Protein AF-A0A1W2BF57-F1 (afdb_monomer_lite)

Structure (mmCIF, N/CA/C/O backbone):
data_AF-A0A1W2BF57-F1
#
_entry.id   AF-A0A1W2BF57-F1
#
loop_
_atom_site.group_PDB
_atom_site.id
_atom_site.type_symbol
_atom_site.label_atom_id
_atom_site.label_alt_id
_atom_site.label_comp_id
_atom_site.label_asym_id
_atom_site.label_entity_id
_atom_site.label_seq_id
_atom_site.pdbx_PDB_ins_code
_atom_site.Cartn_x
_atom_site.Cartn_y
_atom_site.Cartn_z
_atom_site.occupancy
_atom_site.B_iso_or_equiv
_atom_site.auth_seq_id
_atom_site.auth_comp_id
_atom_site.auth_asym_id
_atom_site.auth_atom_id
_atom_site.pdbx_PDB_model_num
ATOM 1 N N . MET A 1 1 ? 32.431 -6.780 -80.949 1.00 38.88 1 MET A N 1
ATOM 2 C CA . MET A 1 1 ? 31.709 -5.832 -80.068 1.00 38.88 1 MET A CA 1
ATOM 3 C C . MET A 1 1 ? 32.052 -6.130 -78.611 1.00 38.88 1 MET A C 1
ATOM 5 O O . MET A 1 1 ? 31.676 -7.183 -78.115 1.00 38.88 1 MET A O 1
ATOM 9 N N . LEU A 1 2 ? 32.810 -5.255 -77.944 1.00 45.06 2 LEU A N 1
ATOM 10 C CA . LEU A 1 2 ? 33.242 -5.431 -76.550 1.00 45.06 2 LEU A CA 1
ATOM 11 C C . LEU A 1 2 ? 32.219 -4.790 -75.596 1.00 45.06 2 LEU A C 1
ATOM 13 O O . LEU A 1 2 ? 31.979 -3.587 -75.644 1.00 45.06 2 LEU A O 1
ATOM 17 N N . LYS A 1 3 ? 31.592 -5.610 -74.745 1.00 51.38 3 LYS A N 1
ATOM 18 C CA . LYS A 1 3 ? 30.556 -5.201 -73.784 1.00 51.38 3 LYS A CA 1
ATOM 19 C C . LYS A 1 3 ? 31.229 -4.629 -72.531 1.00 51.38 3 LYS A C 1
ATOM 21 O O . LYS A 1 3 ? 31.757 -5.378 -71.709 1.00 51.38 3 LYS A O 1
ATOM 26 N N . ASN A 1 4 ? 31.244 -3.304 -72.405 1.00 50.59 4 ASN A N 1
ATOM 27 C CA . ASN A 1 4 ? 31.906 -2.615 -71.300 1.00 50.59 4 ASN A CA 1
ATOM 28 C C . ASN A 1 4 ? 31.093 -2.783 -70.000 1.00 50.59 4 ASN A C 1
ATOM 30 O O . ASN A 1 4 ? 29.998 -2.239 -69.855 1.00 50.59 4 ASN A O 1
ATOM 34 N N . ARG A 1 5 ? 31.599 -3.589 -69.058 1.00 61.19 5 ARG A N 1
ATOM 35 C CA . ARG A 1 5 ? 31.001 -3.781 -67.726 1.00 61.19 5 ARG A CA 1
ATOM 36 C C . ARG A 1 5 ? 31.476 -2.655 -66.811 1.00 61.19 5 ARG A C 1
ATOM 38 O O . ARG A 1 5 ? 32.432 -2.838 -66.063 1.00 61.19 5 ARG A O 1
ATOM 45 N N . ASN A 1 6 ? 30.802 -1.508 -66.861 1.00 56.50 6 ASN A N 1
ATOM 46 C CA . ASN A 1 6 ? 31.016 -0.424 -65.901 1.00 56.50 6 ASN A CA 1
ATOM 47 C C . ASN A 1 6 ? 30.618 -0.892 -64.492 1.00 56.50 6 ASN A C 1
ATOM 49 O O . ASN A 1 6 ? 29.460 -0.801 -64.086 1.00 56.50 6 ASN A O 1
ATOM 53 N N . ARG A 1 7 ? 31.586 -1.408 -63.725 1.00 62.94 7 ARG A N 1
ATOM 54 C CA . ARG A 1 7 ? 31.457 -1.520 -62.270 1.00 62.94 7 ARG A CA 1
ATOM 55 C C . ARG A 1 7 ? 31.534 -0.100 -61.725 1.00 62.94 7 ARG A C 1
ATOM 57 O O . ARG A 1 7 ? 32.612 0.478 -61.668 1.00 62.94 7 ARG A O 1
ATOM 64 N N . SER A 1 8 ? 30.377 0.464 -61.389 1.00 61.66 8 SER A N 1
ATOM 65 C CA . SER A 1 8 ? 30.261 1.757 -60.712 1.00 61.66 8 SER A CA 1
ATOM 66 C C . SER A 1 8 ? 31.171 1.765 -59.480 1.00 61.66 8 SER A C 1
ATOM 68 O O . SER A 1 8 ? 30.910 1.074 -58.492 1.00 61.66 8 SER A O 1
ATOM 70 N N . ILE A 1 9 ? 32.272 2.513 -59.562 1.00 63.62 9 ILE A N 1
ATOM 71 C CA . ILE A 1 9 ? 33.125 2.822 -58.419 1.00 63.62 9 ILE A CA 1
ATOM 72 C C . ILE A 1 9 ? 32.270 3.690 -57.493 1.00 63.62 9 ILE A C 1
ATOM 74 O O . ILE A 1 9 ? 31.929 4.827 -57.816 1.00 63.62 9 ILE A O 1
ATOM 78 N N . LYS A 1 10 ? 31.842 3.117 -56.365 1.00 61.81 10 LYS A N 1
ATOM 79 C CA . LYS A 1 10 ? 31.051 3.819 -55.352 1.00 61.81 10 LYS A CA 1
ATOM 80 C C . LYS A 1 10 ? 31.954 4.862 -54.686 1.00 61.81 10 LYS A C 1
ATOM 82 O O . LYS A 1 10 ? 32.786 4.508 -53.861 1.00 61.81 10 LYS A O 1
ATOM 87 N N . GLY A 1 11 ? 31.814 6.129 -55.078 1.00 65.31 11 GLY A N 1
ATOM 88 C CA . GLY A 1 11 ? 32.524 7.250 -54.450 1.00 65.31 11 GLY A CA 1
ATOM 89 C C . GLY A 1 11 ? 32.121 7.467 -52.986 1.00 65.31 11 GLY A C 1
ATOM 90 O O . GLY A 1 11 ? 31.167 6.862 -52.502 1.00 65.31 11 GLY A O 1
ATOM 91 N N . VAL A 1 12 ? 32.821 8.366 -52.288 1.00 63.31 12 VAL A N 1
ATOM 92 C CA . VAL A 1 12 ? 32.630 8.657 -50.849 1.00 63.31 12 VAL A CA 1
ATOM 93 C C . VAL A 1 12 ? 31.176 9.019 -50.506 1.00 63.31 12 VAL A C 1
ATOM 95 O O . VAL A 1 12 ? 30.660 8.580 -49.485 1.00 63.31 12 VAL A O 1
ATOM 98 N N . GLN A 1 13 ? 30.463 9.707 -51.406 1.00 60.94 13 GLN A N 1
ATOM 99 C CA . GLN A 1 13 ? 29.027 10.009 -51.266 1.00 60.94 13 GLN A CA 1
ATOM 100 C C . GLN A 1 13 ? 28.119 8.762 -51.215 1.00 60.94 13 GLN A C 1
ATOM 102 O O . GLN A 1 13 ? 27.007 8.829 -50.698 1.00 60.94 13 GLN A O 1
ATOM 107 N N . ASN A 1 14 ? 28.579 7.618 -51.731 1.00 58.00 14 ASN A N 1
ATOM 108 C CA . ASN A 1 14 ? 27.867 6.338 -51.696 1.00 58.00 14 ASN A CA 1
ATOM 109 C C . ASN A 1 14 ? 28.257 5.458 -50.495 1.00 58.00 14 ASN A C 1
ATOM 111 O O . ASN A 1 14 ? 27.696 4.366 -50.344 1.00 58.00 14 ASN A O 1
ATOM 115 N N . ILE A 1 15 ? 29.162 5.914 -49.620 1.00 64.62 15 ILE A N 1
ATOM 116 C CA . ILE A 1 15 ? 29.398 5.293 -48.312 1.00 64.62 15 ILE A CA 1
ATOM 117 C C . ILE A 1 15 ? 28.239 5.710 -47.402 1.00 64.62 15 ILE A C 1
ATOM 119 O O . ILE A 1 15 ? 28.320 6.656 -46.625 1.00 64.62 15 ILE A O 1
ATOM 123 N N . LYS A 1 16 ? 27.107 5.012 -47.527 1.00 64.81 16 LYS A N 1
ATOM 124 C CA . LYS A 1 16 ? 25.998 5.150 -46.582 1.00 64.81 16 LYS A CA 1
ATOM 125 C C . LYS A 1 16 ? 26.446 4.537 -45.258 1.00 64.81 16 LYS A C 1
ATOM 127 O O . LYS A 1 16 ? 26.485 3.314 -45.134 1.00 64.81 16 LYS A O 1
ATOM 132 N N . THR A 1 17 ? 26.803 5.363 -44.282 1.00 65.06 17 THR A N 1
ATOM 133 C CA . THR A 1 17 ? 27.018 4.888 -42.915 1.00 65.06 17 THR A CA 1
ATOM 134 C C . THR A 1 17 ? 25.689 4.355 -42.379 1.00 65.06 17 THR A C 1
ATOM 136 O O . THR A 1 17 ? 24.626 4.939 -42.597 1.00 65.06 17 THR A O 1
ATOM 139 N N . HIS A 1 18 ? 25.719 3.226 -41.669 1.00 61.31 18 HIS A N 1
ATOM 140 C CA . HIS A 1 18 ? 24.524 2.653 -41.034 1.00 61.31 18 HIS A CA 1
ATOM 141 C C . HIS A 1 18 ? 23.902 3.574 -39.964 1.00 61.31 18 HIS A C 1
ATOM 143 O O . HIS A 1 18 ? 22.849 3.249 -39.430 1.00 61.31 18 HIS A O 1
ATOM 149 N N . ALA A 1 19 ? 24.502 4.742 -39.711 1.00 59.44 19 ALA A N 1
ATOM 150 C CA . ALA A 1 19 ? 24.128 5.741 -38.716 1.00 59.44 19 ALA A CA 1
ATOM 151 C C . ALA A 1 19 ? 22.651 6.187 -38.742 1.00 59.44 19 ALA A C 1
ATOM 153 O O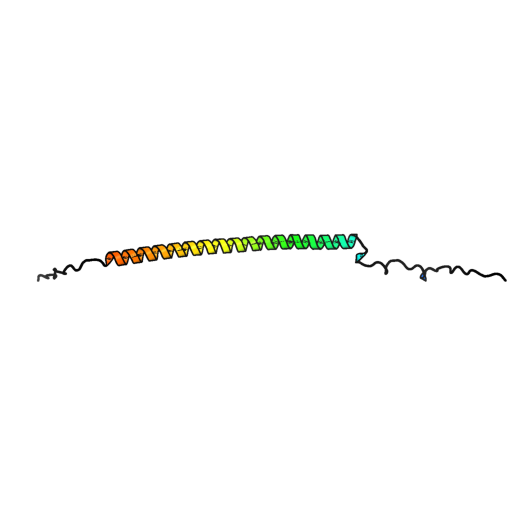 . ALA A 1 19 ? 22.165 6.666 -37.728 1.00 59.44 19 ALA A O 1
ATOM 154 N N . GLY A 1 20 ? 21.927 6.014 -39.856 1.00 58.25 20 GLY A N 1
ATOM 155 C CA . GLY A 1 20 ? 20.498 6.356 -39.962 1.00 58.25 20 GLY A CA 1
ATOM 156 C C . GLY A 1 20 ? 19.544 5.178 -40.193 1.00 58.25 20 GLY A C 1
ATOM 157 O O . GLY A 1 20 ? 18.363 5.404 -40.427 1.00 58.25 20 GLY A O 1
ATOM 158 N N . LYS A 1 21 ? 20.036 3.931 -40.209 1.00 59.12 21 LYS A N 1
ATOM 159 C CA . LYS A 1 21 ? 19.229 2.734 -40.538 1.00 59.12 21 LYS A CA 1
ATOM 160 C C . LYS A 1 21 ? 18.899 1.845 -39.346 1.00 59.12 21 LYS A C 1
ATOM 162 O O . LYS A 1 21 ? 18.187 0.859 -39.523 1.00 59.12 21 LYS A O 1
ATOM 167 N N . VAL A 1 22 ? 19.457 2.129 -38.175 1.00 59.66 22 VAL A N 1
ATOM 168 C CA . VAL A 1 22 ? 19.333 1.225 -37.036 1.00 59.66 22 VAL A CA 1
ATOM 169 C C . VAL A 1 22 ? 18.198 1.707 -36.149 1.00 59.66 22 VAL A C 1
ATOM 171 O O . VAL A 1 22 ? 18.326 2.705 -35.446 1.00 59.66 22 VAL A O 1
ATOM 174 N N . ASP A 1 23 ? 17.078 0.995 -36.235 1.00 65.81 23 ASP A N 1
ATOM 175 C CA . ASP A 1 23 ? 15.921 1.167 -35.364 1.00 65.81 23 ASP A CA 1
ATOM 176 C C . ASP A 1 23 ? 16.370 1.141 -33.889 1.00 65.81 23 ASP A C 1
ATOM 178 O O . ASP A 1 23 ? 17.220 0.338 -33.490 1.00 65.81 23 ASP A O 1
ATOM 182 N N . HIS A 1 24 ? 15.837 2.031 -33.054 1.00 58.16 24 HIS A N 1
ATOM 183 C CA . HIS A 1 24 ? 16.240 2.153 -31.648 1.00 58.16 24 HIS A CA 1
ATOM 184 C C . HIS A 1 24 ? 15.942 0.876 -30.841 1.00 58.16 24 HIS A C 1
ATOM 186 O O . HIS A 1 24 ? 16.588 0.620 -29.825 1.00 58.16 24 HIS A O 1
ATOM 192 N N . VAL A 1 25 ? 15.025 0.035 -31.333 1.00 56.25 25 VAL A N 1
ATOM 193 C CA . VAL A 1 25 ? 14.717 -1.305 -30.802 1.00 56.25 25 VAL A CA 1
ATOM 194 C C . VAL A 1 25 ? 15.831 -2.326 -31.098 1.00 56.25 25 VAL A C 1
ATOM 196 O O . VAL A 1 25 ? 15.955 -3.331 -30.405 1.00 56.25 25 VAL A O 1
ATOM 199 N N . SER A 1 26 ? 16.701 -2.062 -32.078 1.00 60.75 26 SER A N 1
ATOM 200 C CA . SER A 1 26 ? 17.756 -2.981 -32.529 1.00 60.75 26 SER A CA 1
ATOM 201 C C . SER A 1 26 ? 19.047 -2.930 -31.694 1.00 60.75 26 SER A C 1
ATOM 203 O O . SER A 1 26 ? 19.982 -3.672 -31.998 1.00 60.75 26 SER A O 1
ATOM 205 N N . HIS A 1 27 ? 19.127 -2.102 -30.646 1.00 74.81 27 HIS A N 1
ATOM 206 C CA . HIS A 1 27 ? 20.304 -2.033 -29.775 1.00 74.81 27 HIS A CA 1
ATOM 207 C C . HIS A 1 27 ? 20.031 -2.731 -28.433 1.00 74.81 27 HIS A C 1
ATOM 209 O O . HIS A 1 27 ? 19.388 -2.128 -27.569 1.00 74.81 27 HIS A O 1
ATOM 215 N N . PRO A 1 28 ? 20.562 -3.951 -28.197 1.00 84.25 28 PRO A N 1
ATOM 216 C CA . PRO A 1 28 ? 20.382 -4.680 -26.939 1.00 84.25 28 PRO A CA 1
ATOM 217 C C . PRO A 1 28 ? 20.699 -3.835 -25.702 1.00 84.25 28 PRO A C 1
ATOM 219 O O . PRO A 1 28 ? 19.960 -3.865 -24.726 1.00 84.25 28 PRO A O 1
ATOM 222 N N . HIS A 1 29 ? 21.742 -3.002 -25.769 1.00 85.69 29 HIS A N 1
ATOM 223 C CA . HIS A 1 29 ? 22.112 -2.093 -24.683 1.00 85.69 29 HIS A CA 1
ATOM 224 C C . HIS A 1 29 ? 20.993 -1.102 -24.313 1.00 85.69 29 HIS A C 1
ATOM 226 O O . HIS A 1 29 ? 20.754 -0.862 -23.135 1.00 85.69 29 HIS A O 1
ATOM 232 N N . MET A 1 30 ? 20.269 -0.544 -25.289 1.00 86.12 30 MET A N 1
ATOM 233 C CA . MET A 1 30 ? 19.171 0.393 -25.008 1.00 86.12 30 MET A CA 1
ATOM 234 C C . MET A 1 30 ? 17.970 -0.312 -24.378 1.00 86.12 30 MET A C 1
ATOM 236 O O . MET A 1 30 ? 17.334 0.241 -23.481 1.00 86.12 30 MET A O 1
ATOM 240 N N . ALA A 1 31 ? 17.698 -1.553 -24.792 1.00 87.50 31 ALA A N 1
ATOM 241 C CA . ALA A 1 31 ? 16.694 -2.390 -24.148 1.00 87.50 31 ALA A CA 1
ATOM 242 C C . ALA A 1 31 ? 17.071 -2.683 -22.687 1.00 87.50 31 ALA A C 1
ATOM 244 O O . ALA A 1 31 ? 16.244 -2.473 -21.802 1.00 87.50 31 ALA A O 1
ATOM 245 N N . TYR A 1 32 ? 18.326 -3.068 -22.421 1.00 92.19 32 TYR A N 1
ATOM 246 C CA . TYR A 1 32 ? 18.818 -3.274 -21.056 1.00 92.19 32 TYR A CA 1
ATOM 247 C C . TYR A 1 32 ? 18.696 -2.009 -20.204 1.00 92.19 32 TYR A C 1
ATOM 249 O O . TYR A 1 32 ? 18.147 -2.075 -19.111 1.00 92.19 32 TYR A O 1
ATOM 257 N N . MET A 1 33 ? 19.107 -0.846 -20.717 1.00 94.25 33 MET A N 1
ATOM 258 C CA . MET A 1 33 ? 18.964 0.423 -19.993 1.00 94.25 33 MET A CA 1
ATOM 259 C C . MET A 1 33 ? 17.505 0.727 -19.642 1.00 94.25 33 MET A C 1
ATOM 261 O O . MET A 1 33 ? 17.206 1.115 -18.513 1.00 94.25 33 MET A O 1
ATOM 265 N N . ARG A 1 34 ? 16.582 0.510 -20.586 1.00 93.75 34 ARG A N 1
ATOM 266 C CA . ARG A 1 34 ? 15.150 0.712 -20.345 1.00 93.75 34 ARG A CA 1
ATOM 267 C C . ARG A 1 34 ? 14.613 -0.243 -19.280 1.00 93.75 34 ARG A C 1
ATOM 269 O O . ARG A 1 34 ? 13.838 0.190 -18.431 1.00 93.75 34 ARG A O 1
ATOM 276 N N . ILE A 1 35 ? 15.029 -1.509 -19.310 1.00 94.81 35 ILE A N 1
ATOM 277 C CA . ILE A 1 35 ? 14.670 -2.501 -18.288 1.00 94.81 35 ILE A CA 1
ATOM 278 C C . ILE A 1 35 ? 15.177 -2.044 -16.918 1.00 94.81 35 ILE A C 1
ATOM 280 O O . ILE A 1 35 ? 14.377 -1.963 -15.990 1.00 94.81 35 ILE A O 1
ATOM 284 N N . SER A 1 36 ? 16.441 -1.633 -16.806 1.00 97.06 36 SER A N 1
ATOM 285 C CA . SER A 1 36 ? 17.012 -1.140 -15.547 1.00 97.06 36 SER A CA 1
ATOM 286 C C . SER A 1 36 ? 16.232 0.052 -14.983 1.00 97.06 36 SER A C 1
ATOM 288 O O . SER A 1 36 ? 15.927 0.089 -13.792 1.00 97.06 36 SER A O 1
ATOM 290 N N . CYS A 1 37 ? 15.835 1.013 -15.827 1.00 97.12 37 CYS A N 1
ATOM 291 C CA . CYS A 1 37 ? 14.999 2.135 -15.389 1.00 97.12 37 CYS A CA 1
ATOM 292 C C . CYS A 1 37 ? 13.639 1.669 -14.840 1.00 97.12 37 CYS A C 1
ATOM 294 O O . CYS A 1 37 ? 13.202 2.155 -13.794 1.00 97.12 37 CYS A O 1
ATOM 296 N N . LEU A 1 38 ? 12.985 0.714 -15.509 1.00 97.94 38 LEU A N 1
ATOM 297 C CA . LEU A 1 38 ? 11.711 0.147 -15.054 1.00 97.94 38 LEU A CA 1
ATOM 298 C C . LEU A 1 38 ? 11.865 -0.626 -13.737 1.00 97.94 38 LEU A C 1
ATOM 300 O O . LEU A 1 38 ? 11.005 -0.535 -12.860 1.00 97.94 38 LEU A O 1
ATOM 304 N N . GLU A 1 39 ? 12.961 -1.360 -13.565 1.00 98.19 39 GLU A N 1
ATOM 305 C CA . GLU A 1 39 ? 13.264 -2.073 -12.323 1.00 98.19 39 GLU A CA 1
ATOM 306 C C . GLU A 1 39 ? 13.467 -1.110 -11.150 1.00 98.19 39 GLU A C 1
ATOM 308 O O . GLU A 1 39 ? 12.900 -1.315 -10.071 1.00 98.19 39 GLU A O 1
ATOM 313 N N . MET A 1 40 ? 14.202 -0.017 -11.367 1.00 98.06 40 MET A N 1
ATOM 314 C CA . MET A 1 40 ? 14.385 1.036 -10.367 1.00 98.06 40 MET A CA 1
ATOM 315 C C . MET A 1 40 ? 13.059 1.705 -9.996 1.00 98.06 40 MET A C 1
ATOM 317 O O . MET A 1 40 ? 12.772 1.919 -8.813 1.00 98.06 40 MET A O 1
ATOM 321 N N . GLU A 1 41 ? 12.220 2.011 -10.988 1.00 98.19 41 GLU A N 1
ATOM 322 C CA . GLU A 1 41 ? 10.899 2.579 -10.738 1.00 98.19 41 GLU A CA 1
ATOM 323 C C . GLU A 1 41 ? 10.021 1.618 -9.930 1.00 98.19 41 GLU A C 1
ATOM 325 O O . GLU A 1 41 ? 9.416 2.025 -8.932 1.00 98.19 41 GLU A O 1
ATOM 330 N N . LYS A 1 42 ? 10.000 0.333 -10.298 1.00 98.19 42 LYS A N 1
ATOM 331 C CA . LYS A 1 42 ? 9.288 -0.713 -9.558 1.00 98.19 42 LYS A CA 1
ATOM 332 C C . LYS A 1 42 ? 9.763 -0.789 -8.107 1.00 98.19 42 LYS A C 1
ATOM 334 O O . LYS A 1 42 ? 8.935 -0.841 -7.198 1.00 98.19 42 LYS A O 1
ATOM 339 N N . ALA A 1 43 ? 11.074 -0.763 -7.868 1.00 98.12 43 ALA A N 1
ATOM 340 C CA . ALA A 1 43 ? 11.640 -0.779 -6.520 1.00 98.12 43 ALA A CA 1
ATOM 341 C C . ALA A 1 43 ? 11.182 0.435 -5.693 1.00 98.12 43 ALA A C 1
ATOM 343 O O . ALA A 1 43 ? 10.726 0.278 -4.555 1.00 98.12 43 ALA A O 1
ATOM 344 N N . ARG A 1 44 ? 11.212 1.639 -6.280 1.00 98.25 44 ARG A N 1
ATOM 345 C CA . ARG A 1 44 ? 10.699 2.859 -5.638 1.00 98.25 44 ARG A CA 1
ATOM 346 C C . ARG A 1 44 ? 9.212 2.735 -5.302 1.00 98.25 44 ARG A C 1
ATOM 348 O O . ARG A 1 44 ? 8.814 3.012 -4.170 1.00 98.25 44 ARG A O 1
ATOM 355 N N . LYS A 1 45 ? 8.396 2.266 -6.249 1.00 98.12 45 LYS A N 1
ATOM 356 C CA . LYS A 1 45 ? 6.953 2.076 -6.046 1.00 98.12 45 LYS A CA 1
ATOM 357 C C . LYS A 1 45 ? 6.634 1.035 -4.981 1.00 98.12 45 LYS A C 1
ATOM 359 O O . LYS A 1 45 ? 5.724 1.249 -4.185 1.00 98.12 45 LYS A O 1
ATOM 364 N N . ASN A 1 46 ? 7.415 -0.035 -4.884 1.00 98.19 46 ASN A N 1
ATOM 365 C CA . ASN A 1 46 ? 7.270 -1.014 -3.808 1.00 98.19 46 ASN A CA 1
ATOM 366 C C . ASN A 1 46 ? 7.569 -0.415 -2.428 1.00 98.19 46 ASN A C 1
ATOM 368 O O . ASN A 1 46 ? 6.860 -0.712 -1.465 1.00 98.19 46 ASN A O 1
ATOM 372 N N . LYS A 1 47 ? 8.569 0.468 -2.323 1.00 97.44 47 LYS A N 1
ATOM 373 C CA . LYS A 1 47 ? 8.863 1.182 -1.072 1.00 97.44 47 LYS A CA 1
ATOM 374 C C . LYS A 1 47 ? 7.710 2.103 -0.664 1.00 97.44 47 LYS A C 1
ATOM 376 O O . LYS A 1 47 ? 7.285 2.074 0.490 1.00 97.44 47 LYS A O 1
ATOM 381 N N . GLU A 1 48 ? 7.167 2.870 -1.610 1.00 97.56 48 GLU A N 1
ATOM 382 C CA . GLU A 1 48 ? 5.978 3.710 -1.394 1.00 97.56 48 GLU A CA 1
ATOM 383 C C . GLU A 1 48 ? 4.772 2.865 -0.949 1.00 97.56 48 GLU A C 1
ATOM 385 O O . GLU A 1 48 ? 4.124 3.192 0.049 1.00 97.56 48 GLU A O 1
ATOM 390 N N . LYS A 1 49 ? 4.525 1.735 -1.631 1.00 98.12 49 LYS A N 1
ATOM 391 C CA . LYS A 1 49 ? 3.467 0.775 -1.288 1.00 98.12 49 LYS A CA 1
ATOM 392 C C . LYS A 1 49 ? 3.625 0.239 0.131 1.00 98.12 49 LYS A C 1
ATOM 394 O O . LYS A 1 49 ? 2.645 0.211 0.863 1.00 98.12 49 LYS A O 1
ATOM 399 N N . SER A 1 50 ? 4.830 -0.156 0.543 1.00 97.69 50 SER A N 1
ATOM 400 C CA . SER A 1 50 ? 5.075 -0.645 1.907 1.00 97.69 50 SER A CA 1
ATOM 401 C C . SER A 1 50 ? 4.731 0.413 2.960 1.00 97.69 50 SER A C 1
ATOM 403 O O . SER A 1 50 ? 4.073 0.106 3.952 1.00 97.69 50 SER A O 1
ATOM 405 N N . GLY A 1 51 ? 5.106 1.675 2.728 1.00 96.50 51 GLY A N 1
ATOM 406 C CA . GLY A 1 51 ? 4.734 2.776 3.619 1.00 96.50 51 GLY A CA 1
ATOM 407 C C . GLY A 1 51 ? 3.222 3.019 3.672 1.00 96.50 51 GLY A C 1
ATOM 408 O O . GLY A 1 51 ? 2.678 3.263 4.746 1.00 96.50 51 GLY A O 1
ATOM 409 N N . ALA A 1 52 ? 2.535 2.927 2.531 1.00 98.12 52 ALA A N 1
ATOM 410 C CA . ALA A 1 52 ? 1.079 3.025 2.475 1.00 98.12 52 ALA A CA 1
ATOM 411 C C . ALA A 1 52 ? 0.391 1.860 3.200 1.00 98.12 52 ALA A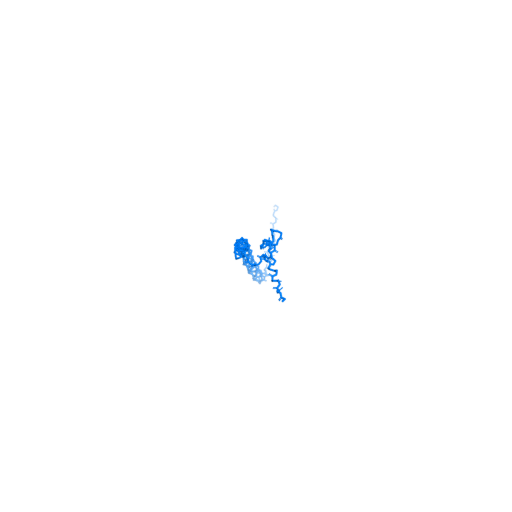 C 1
ATOM 413 O O . ALA A 1 52 ? -0.536 2.100 3.968 1.00 98.12 52 ALA A O 1
ATOM 414 N N . GLN A 1 53 ? 0.886 0.633 3.023 1.00 98.44 53 GLN A N 1
ATOM 415 C CA . GLN A 1 53 ? 0.351 -0.551 3.688 1.00 98.44 53 GLN A CA 1
ATOM 416 C C . GLN A 1 53 ? 0.438 -0.418 5.209 1.00 98.44 53 GLN A C 1
ATOM 418 O O . GLN A 1 53 ? -0.567 -0.595 5.881 1.00 98.44 53 GLN A O 1
ATOM 423 N N . LYS A 1 54 ? 1.581 0.034 5.743 1.00 98.19 54 LYS A N 1
ATOM 424 C CA . LYS A 1 54 ? 1.722 0.297 7.185 1.00 98.19 54 LYS A CA 1
ATOM 425 C C . LYS A 1 54 ? 0.659 1.264 7.711 1.00 98.19 54 LYS A C 1
ATOM 427 O O . LYS A 1 54 ? 0.125 1.054 8.792 1.00 98.19 54 LYS A O 1
ATOM 432 N N . ARG A 1 55 ? 0.335 2.320 6.954 1.00 98.06 55 ARG A N 1
ATOM 433 C CA . ARG A 1 55 ? -0.726 3.264 7.343 1.00 98.06 55 ARG A CA 1
ATOM 434 C C . ARG A 1 55 ? -2.106 2.612 7.328 1.00 98.06 55 ARG A C 1
ATOM 436 O O . ARG A 1 55 ? -2.887 2.863 8.237 1.00 98.06 55 ARG A O 1
ATOM 443 N N . ILE A 1 56 ? -2.394 1.781 6.328 1.00 98.50 56 ILE A N 1
ATOM 444 C CA . ILE A 1 56 ? -3.643 1.009 6.263 1.00 98.50 56 ILE A CA 1
ATOM 445 C C . ILE A 1 56 ? -3.749 0.082 7.478 1.00 98.50 56 ILE A C 1
ATOM 447 O O . ILE A 1 56 ? -4.784 0.060 8.135 1.00 98.50 56 ILE A O 1
ATOM 451 N N . ASP A 1 57 ? -2.669 -0.616 7.825 1.00 98.56 57 ASP A N 1
ATOM 452 C CA . ASP A 1 57 ? -2.645 -1.532 8.965 1.00 98.56 57 ASP A CA 1
ATOM 453 C C . ASP A 1 57 ? -2.896 -0.784 10.287 1.00 98.56 57 ASP A C 1
ATOM 455 O O . ASP A 1 57 ? -3.694 -1.233 11.108 1.00 98.56 57 ASP A O 1
ATOM 459 N N . MET A 1 58 ? -2.299 0.402 10.466 1.00 98.44 58 MET A N 1
ATOM 460 C CA . MET A 1 58 ? -2.571 1.271 11.621 1.00 98.44 58 MET A CA 1
ATOM 461 C C . MET A 1 58 ? -4.037 1.720 11.689 1.00 98.44 58 MET A C 1
ATOM 463 O O . MET A 1 58 ? -4.628 1.727 12.768 1.00 98.44 58 MET A O 1
ATOM 467 N N . ILE A 1 59 ? -4.633 2.092 10.551 1.00 98.44 59 ILE A N 1
ATOM 468 C CA . ILE A 1 59 ? -6.049 2.480 10.485 1.00 98.44 59 ILE A CA 1
ATOM 469 C C . ILE A 1 59 ? -6.934 1.296 10.881 1.00 98.44 59 ILE A C 1
ATOM 471 O O . ILE A 1 59 ? -7.820 1.451 11.718 1.00 98.44 59 ILE A O 1
ATOM 475 N N . ASN A 1 60 ? -6.668 0.111 10.334 1.00 98.56 60 ASN A N 1
ATOM 476 C CA . ASN A 1 60 ? -7.423 -1.099 10.648 1.00 98.56 60 ASN A CA 1
ATOM 477 C C . ASN A 1 60 ? -7.332 -1.450 12.136 1.00 98.56 60 ASN A C 1
ATOM 479 O O . ASN A 1 60 ? -8.351 -1.735 12.762 1.00 98.56 60 ASN A O 1
ATOM 483 N N . GLN A 1 61 ? -6.133 -1.362 12.716 1.00 98.62 61 GLN A N 1
ATOM 484 C CA . GLN A 1 61 ? -5.923 -1.567 14.146 1.00 98.62 61 GLN A CA 1
ATOM 485 C C . GLN A 1 61 ? -6.771 -0.594 14.978 1.00 98.62 61 GLN A C 1
ATOM 487 O O . GLN A 1 61 ? -7.491 -1.023 15.882 1.00 98.62 61 GLN A O 1
ATOM 492 N N . ARG A 1 62 ? -6.764 0.702 14.632 1.00 98.38 62 ARG A N 1
ATOM 493 C CA . ARG A 1 62 ? -7.572 1.701 15.343 1.00 98.38 62 ARG A CA 1
ATOM 494 C C . ARG A 1 62 ? -9.072 1.435 15.204 1.00 98.38 62 ARG A C 1
ATOM 496 O O . ARG A 1 62 ? -9.803 1.602 16.173 1.00 98.38 62 ARG A O 1
ATOM 503 N N . LEU A 1 63 ? -9.542 0.999 14.036 1.00 98.62 63 LEU A N 1
ATOM 504 C CA . LEU A 1 63 ? -10.948 0.630 13.840 1.00 98.62 63 LEU A CA 1
ATOM 505 C C . LEU A 1 63 ? -11.353 -0.557 14.723 1.00 98.62 63 LEU A C 1
ATOM 507 O O . LEU A 1 63 ? -12.419 -0.528 15.334 1.00 98.62 63 LEU A O 1
ATOM 511 N N . MET A 1 64 ? -10.493 -1.570 14.855 1.00 98.50 64 MET A N 1
ATOM 512 C CA . MET A 1 64 ? -10.748 -2.697 15.759 1.00 98.50 64 MET A CA 1
ATOM 513 C C . MET A 1 64 ? -10.818 -2.262 17.226 1.00 98.50 64 MET A C 1
ATOM 515 O O . MET A 1 64 ? -11.647 -2.768 17.980 1.00 98.50 64 MET A O 1
ATOM 519 N N . GLU A 1 65 ? -9.953 -1.338 17.644 1.00 98.50 65 GLU A N 1
ATOM 520 C CA . GLU A 1 65 ? -9.990 -0.757 18.990 1.00 98.50 65 GLU A CA 1
ATOM 521 C C . GLU A 1 65 ? -11.287 0.016 19.232 1.00 98.50 65 GLU A C 1
ATOM 523 O O . GLU A 1 65 ? -11.937 -0.212 20.248 1.00 98.50 65 GLU A O 1
ATOM 528 N N . ILE A 1 66 ? -11.718 0.838 18.270 1.00 98.25 66 ILE A N 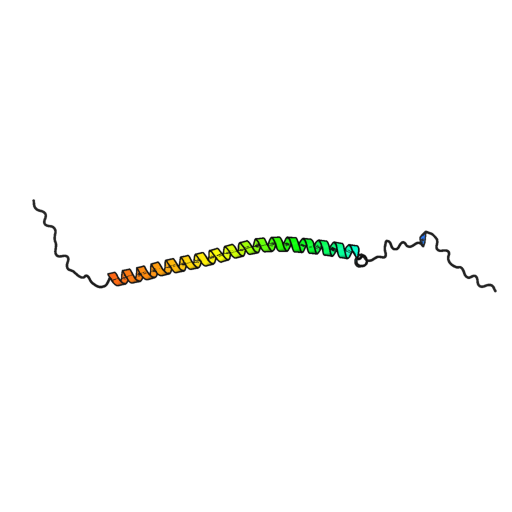1
ATOM 529 C CA . ILE A 1 66 ? -12.992 1.568 18.337 1.00 98.25 66 ILE A CA 1
ATOM 530 C C . ILE A 1 66 ? -14.168 0.605 18.518 1.00 98.25 66 ILE A C 1
ATOM 532 O O .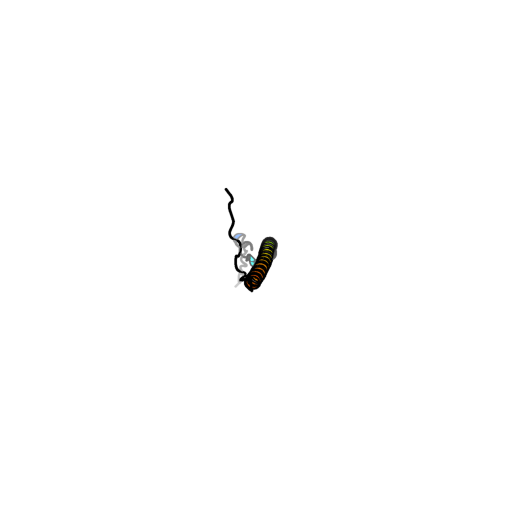 ILE A 1 66 ? -15.025 0.841 19.367 1.00 98.25 66 ILE A O 1
ATOM 536 N N . GLU A 1 67 ? -14.229 -0.490 17.760 1.00 98.31 67 GLU A N 1
ATOM 537 C CA . GLU A 1 67 ? -15.326 -1.453 17.909 1.00 98.31 67 GLU A CA 1
ATOM 538 C C . GLU A 1 67 ? -15.292 -2.173 19.266 1.00 98.31 67 GLU A C 1
ATOM 540 O O . GLU A 1 67 ? -16.343 -2.407 19.865 1.00 98.31 67 GLU A O 1
ATOM 545 N N . LYS A 1 68 ? -14.103 -2.456 19.816 1.00 98.12 68 LYS A N 1
ATOM 546 C CA . LYS A 1 68 ? -13.973 -2.985 21.185 1.00 98.12 68 LYS A CA 1
ATOM 547 C C . LYS A 1 68 ? -14.450 -1.979 22.232 1.00 98.12 68 LYS A C 1
ATOM 549 O O . LYS A 1 68 ? -15.191 -2.363 23.135 1.00 98.12 68 LYS A O 1
ATOM 554 N N . GLU A 1 69 ? -14.048 -0.715 22.111 1.00 97.88 69 GLU A N 1
ATOM 555 C CA . GLU A 1 69 ? -14.489 0.377 22.987 1.00 97.88 69 GLU A CA 1
ATOM 556 C C . GLU A 1 69 ? -16.016 0.529 22.936 1.00 97.88 69 GLU A C 1
ATOM 558 O O . GLU A 1 69 ? -16.671 0.551 23.978 1.00 97.88 69 GLU A O 1
ATOM 563 N N . LYS A 1 70 ? -16.609 0.531 21.735 1.00 97.44 70 LYS A N 1
ATOM 564 C CA . LYS A 1 70 ? -18.067 0.589 21.549 1.00 97.44 70 LYS A CA 1
ATOM 565 C C . LYS A 1 70 ? -18.777 -0.587 22.210 1.00 97.44 70 LYS A C 1
ATOM 567 O O . LYS A 1 70 ? -19.727 -0.371 22.957 1.00 97.44 70 LYS A O 1
ATOM 572 N N . ALA A 1 71 ? -18.309 -1.814 21.986 1.00 96.00 71 ALA A N 1
ATOM 573 C CA . ALA A 1 71 ? -18.890 -3.004 22.604 1.00 96.00 71 ALA A CA 1
ATOM 574 C C . ALA A 1 71 ? -18.767 -2.980 24.138 1.00 96.00 71 ALA A C 1
ATOM 576 O O . ALA A 1 71 ? -19.657 -3.448 24.849 1.00 96.00 71 ALA A O 1
ATOM 577 N N . HIS A 1 72 ? -17.673 -2.428 24.668 1.00 96.25 72 HIS A N 1
ATOM 578 C CA . HIS A 1 72 ? -17.499 -2.237 26.103 1.00 96.25 72 HIS A CA 1
ATOM 579 C C . HIS A 1 72 ? -18.513 -1.236 26.674 1.00 96.25 72 HIS A C 1
ATOM 581 O O . HIS A 1 72 ? -19.193 -1.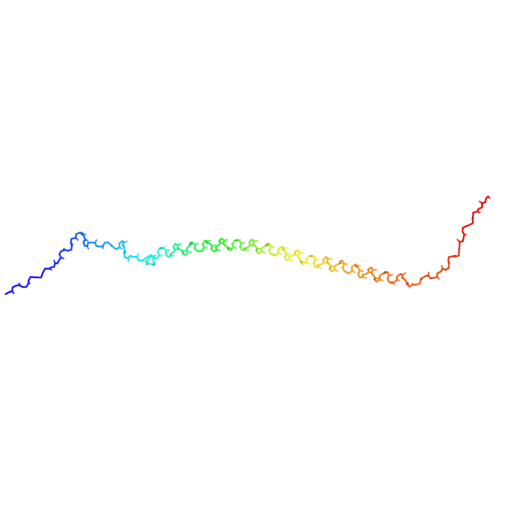561 27.645 1.00 96.25 72 HIS A O 1
ATOM 587 N N . ILE A 1 73 ? -18.678 -0.076 26.032 1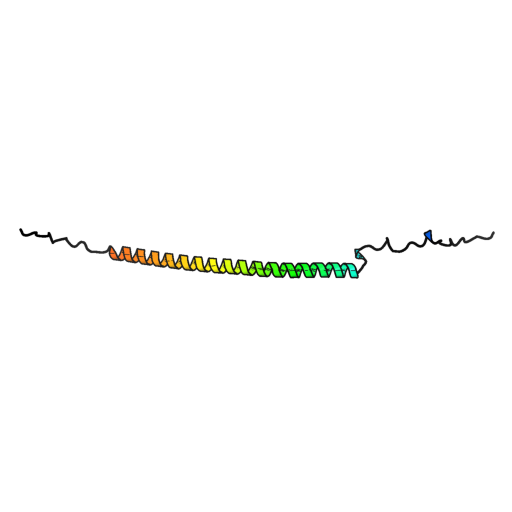.00 95.62 73 ILE A N 1
ATOM 588 C CA . ILE A 1 73 ? -19.657 0.946 26.433 1.00 95.62 73 ILE A CA 1
ATOM 589 C C . ILE A 1 73 ? -21.085 0.393 26.364 1.00 95.62 73 ILE A C 1
ATOM 591 O O . ILE A 1 73 ? -21.861 0.584 27.295 1.00 95.62 73 ILE A O 1
ATOM 595 N N . GLN A 1 74 ? -21.429 -0.333 25.296 1.00 94.00 74 GLN A N 1
ATOM 596 C CA . GLN A 1 74 ? -22.746 -0.960 25.148 1.00 94.00 74 GLN A CA 1
ATOM 597 C C . GLN A 1 74 ? -23.030 -1.983 26.249 1.00 94.00 74 GLN A C 1
ATOM 599 O O . GLN A 1 74 ? -24.149 -2.029 26.750 1.00 94.00 74 GLN A O 1
ATOM 604 N N . ARG A 1 75 ? -22.026 -2.772 26.655 1.00 93.25 75 ARG A N 1
ATOM 605 C CA . ARG A 1 75 ? -22.168 -3.710 27.774 1.00 93.25 75 ARG A CA 1
ATOM 606 C C . ARG A 1 75 ? -22.436 -2.972 29.081 1.00 93.25 75 ARG A C 1
ATOM 608 O O . ARG A 1 75 ? -23.405 -3.297 29.746 1.00 93.25 75 ARG A O 1
ATOM 615 N N . ILE A 1 76 ? -21.637 -1.950 29.398 1.00 92.56 76 ILE A N 1
ATOM 616 C CA . ILE A 1 76 ? -21.844 -1.138 30.607 1.00 92.56 76 ILE A CA 1
ATOM 617 C C . ILE A 1 76 ? -23.251 -0.541 30.614 1.00 92.56 76 ILE A C 1
ATOM 619 O O . ILE A 1 76 ? -23.918 -0.591 31.642 1.00 92.56 76 ILE A O 1
ATOM 623 N N . LEU A 1 77 ? -23.708 -0.001 29.479 1.00 90.81 77 LEU A N 1
ATOM 624 C CA . LEU A 1 77 ? -25.040 0.587 29.357 1.00 90.81 77 LEU A CA 1
ATOM 625 C C . LEU A 1 77 ? -26.152 -0.458 29.550 1.00 90.81 77 LEU A C 1
ATOM 627 O O . LEU A 1 77 ? -27.122 -0.193 30.253 1.00 90.81 77 LEU A O 1
ATOM 631 N N . GLY A 1 78 ? -25.994 -1.649 28.965 1.00 85.50 78 GLY A N 1
ATOM 632 C CA . GLY A 1 78 ? -26.897 -2.781 29.179 1.00 85.50 78 GLY A CA 1
ATOM 633 C C . GLY A 1 78 ? -26.954 -3.196 30.651 1.00 85.50 78 GLY A C 1
ATOM 634 O O . GLY A 1 78 ? -28.037 -3.274 31.227 1.00 85.50 78 GLY A O 1
ATOM 635 N N . ASP A 1 79 ? -25.799 -3.356 31.293 1.00 76.12 79 ASP A N 1
ATOM 636 C CA . ASP A 1 79 ? -25.700 -3.725 32.708 1.00 76.12 79 ASP A CA 1
ATOM 637 C C . ASP A 1 79 ? -26.310 -2.645 33.621 1.00 76.12 79 ASP A C 1
ATOM 639 O O . ASP A 1 79 ? -26.997 -2.966 34.591 1.00 76.12 79 ASP A O 1
ATOM 643 N N . THR A 1 80 ? -26.134 -1.356 33.295 1.00 73.19 80 THR A N 1
ATOM 644 C CA . THR A 1 80 ? -26.785 -0.260 34.039 1.00 73.19 80 THR A CA 1
ATOM 645 C C . THR A 1 80 ? -28.290 -0.218 33.815 1.00 73.19 80 THR A C 1
ATOM 647 O O . THR A 1 80 ? -29.016 0.040 34.772 1.00 73.19 80 THR A O 1
ATOM 650 N N . SER A 1 81 ? -28.782 -0.507 32.606 1.00 69.56 81 SER A N 1
ATOM 651 C CA . SER A 1 81 ? -30.227 -0.614 32.362 1.00 69.56 81 SER A CA 1
ATOM 652 C C . SER A 1 81 ? -30.861 -1.764 33.152 1.00 69.56 81 SER A C 1
ATOM 654 O O . SER A 1 81 ? -31.882 -1.556 33.802 1.00 69.56 81 SER A O 1
ATOM 656 N N . ILE A 1 82 ? -30.197 -2.924 33.225 1.00 61.69 82 ILE A N 1
ATOM 657 C CA . ILE A 1 82 ? -30.652 -4.070 34.029 1.00 61.69 82 ILE A CA 1
ATOM 658 C C . ILE A 1 82 ? -30.624 -3.729 35.527 1.00 61.69 82 ILE A C 1
ATOM 660 O O . ILE A 1 82 ? -31.561 -4.057 36.256 1.00 61.69 82 ILE A O 1
ATOM 664 N N . ALA A 1 83 ? -29.587 -3.031 36.003 1.00 58.97 83 ALA A N 1
ATOM 665 C CA . ALA A 1 83 ? -29.492 -2.607 37.400 1.00 58.97 83 ALA A CA 1
ATOM 666 C C . ALA A 1 83 ? -30.588 -1.591 37.788 1.00 58.97 83 ALA A C 1
ATOM 668 O O . ALA A 1 83 ? -31.126 -1.675 38.890 1.00 58.97 83 ALA A O 1
ATOM 669 N N . LEU A 1 84 ? -30.956 -0.677 36.881 1.00 58.09 84 LEU A N 1
ATOM 670 C CA . LEU A 1 84 ? -32.043 0.295 37.071 1.00 58.09 84 LEU A CA 1
ATOM 671 C C . LEU A 1 84 ? -33.436 -0.352 37.056 1.00 58.09 84 LEU A C 1
ATOM 673 O O . LEU A 1 84 ? -34.323 0.083 37.788 1.00 58.09 84 LEU A O 1
ATOM 677 N N . GLU A 1 85 ? -33.651 -1.396 36.257 1.00 56.97 85 GLU A N 1
ATOM 678 C CA . GLU A 1 85 ? -34.904 -2.164 36.279 1.00 56.97 85 GLU A CA 1
ATOM 679 C C . GLU A 1 85 ? -35.015 -3.026 37.547 1.00 56.97 85 GLU A C 1
ATOM 681 O O . GLU A 1 85 ? -36.086 -3.123 38.143 1.00 56.97 85 GLU A O 1
ATOM 686 N N . SER A 1 86 ? -33.888 -3.556 38.033 1.00 55.25 86 SER A N 1
ATOM 687 C CA . SER A 1 86 ? -33.817 -4.344 39.274 1.00 55.25 86 SER A CA 1
ATOM 688 C C . SER A 1 86 ? -34.040 -3.512 40.543 1.00 55.25 86 SER A C 1
ATOM 690 O O . SER A 1 86 ? -34.423 -4.067 41.568 1.00 55.25 86 SER A O 1
ATOM 692 N N . SER A 1 87 ? -33.813 -2.192 40.501 1.00 54.34 87 SER A N 1
ATOM 693 C CA . SER A 1 87 ? -34.041 -1.287 41.637 1.00 54.34 87 SER A CA 1
ATOM 694 C C . SER A 1 87 ? -35.437 -0.654 41.666 1.00 54.34 87 SER A C 1
ATOM 696 O O . SER A 1 87 ? -35.722 0.114 42.580 1.00 54.34 87 SER A O 1
ATOM 698 N N . ASN A 1 88 ? -36.294 -0.926 40.673 1.00 54.44 88 ASN A N 1
ATOM 699 C CA . ASN A 1 88 ? -37.685 -0.448 40.641 1.00 54.44 88 ASN A CA 1
ATOM 700 C C . ASN A 1 88 ? -38.702 -1.502 41.116 1.00 54.44 88 ASN A C 1
ATOM 702 O O . ASN A 1 88 ? -39.903 -1.236 41.104 1.00 54.44 88 ASN A O 1
ATOM 706 N N . VAL A 1 89 ? -38.242 -2.679 41.554 1.00 55.53 89 VAL A N 1
ATOM 707 C CA . VAL A 1 89 ? -39.096 -3.673 42.211 1.00 55.53 89 VAL A CA 1
ATOM 708 C C . VAL A 1 89 ? -39.013 -3.454 43.725 1.00 55.53 89 VAL A C 1
ATOM 710 O O . VAL A 1 89 ? -38.021 -3.794 44.361 1.00 55.53 89 VAL A O 1
ATOM 713 N N . ASP A 1 90 ? -40.084 -2.859 44.247 1.00 56.44 90 ASP A N 1
ATOM 714 C CA . ASP A 1 90 ? -40.498 -2.758 45.651 1.00 56.44 90 ASP A CA 1
ATOM 715 C C . ASP A 1 90 ? -39.698 -1.856 46.612 1.00 56.44 90 ASP A C 1
ATOM 717 O O . ASP A 1 90 ? -38.749 -2.271 47.273 1.00 56.44 90 ASP A O 1
ATOM 721 N N . HIS A 1 91 ? -40.228 -0.642 46.829 1.00 51.69 91 HIS A N 1
ATOM 722 C CA . HIS A 1 91 ? -40.508 -0.168 48.191 1.00 51.69 91 HIS A CA 1
ATOM 723 C C . HIS A 1 91 ? -41.593 0.926 48.199 1.00 51.69 91 HIS A C 1
ATOM 725 O O . HIS A 1 91 ? -41.320 2.120 48.315 1.00 51.69 91 HIS A O 1
ATOM 731 N N . ASP A 1 92 ? -42.856 0.502 48.125 1.00 55.97 92 ASP A N 1
ATOM 732 C CA . ASP A 1 92 ? -43.974 1.292 48.646 1.00 55.97 92 ASP A CA 1
ATOM 733 C C . ASP A 1 92 ? -43.969 1.131 50.177 1.00 55.97 92 ASP A C 1
ATOM 735 O O . ASP A 1 92 ? -44.607 0.247 50.745 1.00 55.97 92 ASP A O 1
ATOM 739 N N . SER A 1 93 ? -43.127 1.903 50.868 1.00 59.72 93 SER A N 1
ATOM 740 C CA . SER A 1 93 ? -43.151 1.985 52.332 1.00 59.72 93 SER A CA 1
ATOM 741 C C . SER A 1 93 ? -43.460 3.410 52.759 1.00 59.72 93 SER A C 1
ATOM 743 O O . SER A 1 93 ? -42.609 4.296 52.682 1.00 59.72 93 SER A O 1
ATOM 745 N N . GLU A 1 94 ? -44.707 3.581 53.202 1.00 60.72 94 GLU A N 1
ATOM 746 C CA . GLU A 1 94 ? -45.283 4.737 53.886 1.00 60.72 94 GLU A CA 1
ATOM 747 C C . GLU A 1 94 ? -44.243 5.623 54.594 1.00 60.72 94 GLU A C 1
ATOM 749 O O . GLU A 1 94 ? -43.606 5.218 55.571 1.00 60.72 94 GLU A O 1
ATOM 754 N N . ILE A 1 95 ? -44.146 6.887 54.178 1.00 58.75 95 ILE A N 1
ATOM 755 C CA . ILE A 1 95 ? -43.397 7.919 54.903 1.00 58.75 95 ILE A CA 1
ATOM 756 C C . ILE A 1 95 ? -44.176 8.270 56.185 1.00 58.75 95 ILE A C 1
ATOM 758 O O . ILE A 1 95 ? -44.934 9.238 56.242 1.00 58.75 95 ILE A O 1
ATOM 762 N N . LYS A 1 96 ? -44.013 7.471 57.245 1.00 61.59 96 LYS A N 1
ATOM 763 C CA . LYS A 1 96 ? -44.474 7.790 58.606 1.00 61.59 96 LYS A CA 1
ATOM 764 C C . LYS A 1 96 ? -43.345 8.459 59.385 1.00 61.59 96 LYS A C 1
ATOM 766 O O . LYS A 1 96 ? -42.553 7.794 60.043 1.00 61.59 96 LYS A O 1
ATOM 771 N N . GLY A 1 97 ? -43.282 9.789 59.344 1.00 59.72 97 GLY A N 1
ATOM 772 C CA . GLY A 1 97 ? -42.311 10.527 60.155 1.00 59.72 97 GLY A CA 1
ATOM 773 C C . GLY A 1 97 ? -42.318 12.036 59.949 1.00 59.72 97 GLY A C 1
ATOM 774 O O . GLY A 1 97 ? -41.347 12.591 59.450 1.00 59.72 97 GLY A O 1
ATOM 775 N N . GLY A 1 98 ? -43.403 12.714 60.332 1.00 71.06 98 GLY A N 1
ATOM 776 C CA . GLY A 1 98 ? -43.433 14.179 60.392 1.00 71.06 98 GLY A CA 1
ATOM 777 C C . GLY A 1 98 ? -42.462 14.730 61.446 1.00 71.06 98 GLY A C 1
ATOM 778 O O . GLY A 1 98 ? -42.406 14.234 62.573 1.00 71.06 98 GLY A O 1
ATOM 779 N N . PHE A 1 99 ? -41.706 15.767 61.084 1.00 66.94 99 PHE A N 1
ATOM 780 C CA . PHE A 1 99 ? -40.737 16.435 61.956 1.00 66.94 99 PHE A CA 1
ATOM 781 C C . PHE A 1 99 ? -41.469 17.308 62.994 1.00 66.94 99 PHE A C 1
ATOM 783 O O . PHE A 1 99 ? -42.235 18.198 62.627 1.00 66.94 99 PHE A O 1
ATOM 790 N N . LYS A 1 100 ? -41.262 17.064 64.295 1.00 71.56 100 LYS A N 1
ATOM 791 C CA . LYS A 1 100 ? -41.837 17.888 65.375 1.00 71.56 100 LYS A CA 1
ATOM 792 C C . LYS A 1 100 ? -40.826 18.932 65.836 1.00 71.56 100 LYS A C 1
ATOM 794 O O . LYS A 1 100 ? -39.833 18.592 66.473 1.00 71.56 100 LYS A O 1
ATOM 799 N N . ILE A 1 101 ? -41.117 20.198 65.554 1.00 68.81 101 ILE A N 1
ATOM 800 C CA . ILE A 1 101 ? -40.384 21.349 66.091 1.00 68.81 101 ILE A CA 1
ATOM 801 C C . ILE A 1 101 ? -40.961 21.666 67.479 1.00 68.81 101 ILE A C 1
ATOM 803 O O . ILE A 1 101 ? -42.174 21.821 67.621 1.00 68.81 101 ILE A O 1
ATOM 807 N N . LYS A 1 102 ? -40.106 21.720 68.508 1.00 61.47 102 LYS A N 1
ATOM 808 C CA . LYS A 1 102 ? -40.456 22.206 69.852 1.00 61.47 102 LYS A CA 1
ATOM 809 C C . LYS A 1 102 ? -39.998 23.658 69.990 1.00 61.47 102 LYS A C 1
ATOM 811 O O . LYS A 1 102 ? -38.859 23.954 69.637 1.00 61.47 102 LYS A O 1
ATOM 816 N N . TYR A 1 103 ? -40.896 24.507 70.486 1.00 66.19 103 TYR A N 1
ATOM 817 C CA . TYR A 1 103 ? -40.595 25.860 70.959 1.00 66.19 103 TYR A CA 1
ATOM 818 C C . TYR A 1 103 ? -39.967 25.813 72.351 1.00 66.19 103 TYR A C 1
ATOM 820 O O . TYR A 1 103 ? -40.348 24.898 73.123 1.00 66.19 103 TYR A O 1
#

pLDDT: mean 78.15, std 18.52, range [38.88, 98.62]

Organism: NCBI:txid1121400

Radius of gyration: 46.65 Å; chains: 1; bounding box: 78×32×151 Å

Secondary structure (DSSP, 8-state):
-----------GGG---GGGT--GGG-HHHHHHHHHHHHHHHHHHHHHHHHHHHHHHHHHHHHHHHHHHHHHHHHHHHHHHHHHHHTSS--------------

Sequence (103 aa):
MLKNRNRSIKGVQNIKTHAGKVDHVSHPHMAYMRISCLEMEKARKNKEKSGAQKRIDMINQRLMEIEKEKAHIQRILGDTSIALESSNVDHDSEIKGGFKIKY

Foldseek 3Di:
DDDDDPPPPQDPVNPPDCVPVQDCVNDVVSVVVVVVVVVVVVVVVVVVVVVVVVVVVVVVVVVVVVVVVVVVVVVVVVVVVVVVVVVPPDDPDDPPDDDDDDD